Protein AF-A0A7S3YGI3-F1 (afdb_monomer_lite)

Secondary structure (DSSP, 8-state):
------S-EEEEEEEEEEPPHHHHHHHHHHHS-TTSPPPTT---EEEEEEEEEPPPSS-TTSHHHHHHHHHHHHHHHHHHHHHHHHHHHHSPBPSSP-EEETTTS--TT----EEE-B---PPPP----

Sequence (129 aa):
EAAAAGGRAANIRVDVVQHTPYELWKRHRRTEGQDKPLPESIDPNYLRILFKAKPPPGPPGGPAAAAAAAEHGEADKEACYCLLEAVHTLLEPTDPPQVKDYVAFPKANGYRALHTAVRLPLPPPAAAA

Organism: Heterosigma akashiwo (NCBI:txid2829)

Foldseek 3Di:
DDDDDPDWQPDKDKDKDFADPVVQQVVCCVPPNDPDDRPPPPDRIDIDIDTDTDQDPDDPDDPVNVVSVVVVLVVVVVVQVVVVVVCCVVFPFDVVWDWDACQVPPDPVRDGHIDTHTDDPDDDPPPPD

pLDDT: mean 74.05, std 15.46, range [27.67, 92.25]

Radius of gyration: 19.24 Å; chains: 1; bounding box: 46×34×51 Å

InterPro domains:
  IPR007685 RelA/SpoT [PF04607] (76-118)
  IPR043519 Nucleotidyltransferase superfamily [G3DSA:3.30.460.10] (3-126)
  IPR043519 Nucleotidyltransferase superfamily [SSF81301] (77-121)

Structure (mmCIF, N/CA/C/O backbone):
data_AF-A0A7S3YGI3-F1
#
_entry.id   AF-A0A7S3YGI3-F1
#
loop_
_atom_site.group_PDB
_atom_site.id
_atom_site.type_symbol
_atom_site.label_atom_id
_atom_site.label_alt_id
_atom_site.label_comp_id
_atom_site.label_asym_id
_atom_site.label_entity_id
_atom_site.label_seq_id
_atom_site.pdbx_PDB_ins_code
_atom_site.Cartn_x
_atom_site.Cartn_y
_atom_site.Cartn_z
_atom_site.occupancy
_atom_site.B_iso_or_equiv
_atom_site.auth_seq_id
_atom_site.auth_comp_id
_atom_site.auth_asym_id
_atom_site.auth_atom_id
_atom_site.pdbx_PDB_model_num
ATOM 1 N N . GLU A 1 1 ? -12.070 -19.102 -11.875 1.00 27.67 1 GLU A N 1
ATOM 2 C CA . GLU A 1 1 ? -11.673 -18.843 -13.271 1.00 27.67 1 GLU A CA 1
ATOM 3 C C . GLU A 1 1 ? -10.844 -17.563 -13.276 1.00 27.67 1 GLU A C 1
ATOM 5 O O . GLU A 1 1 ? -11.386 -16.489 -13.073 1.00 27.67 1 GLU A O 1
ATOM 10 N N . ALA A 1 2 ? -9.515 -17.697 -13.279 1.00 32.47 2 ALA A N 1
ATOM 11 C CA . ALA A 1 2 ? -8.574 -16.589 -13.118 1.00 32.47 2 ALA A CA 1
ATOM 12 C C . ALA A 1 2 ? -7.986 -16.247 -14.488 1.00 32.47 2 ALA A C 1
ATOM 14 O O . ALA A 1 2 ? -6.994 -16.837 -14.911 1.00 32.47 2 ALA A O 1
ATOM 15 N N . ALA A 1 3 ? -8.637 -15.336 -15.201 1.00 32.84 3 ALA A N 1
ATOM 16 C CA . ALA A 1 3 ? -8.171 -14.849 -16.489 1.00 32.84 3 ALA A CA 1
ATOM 17 C C . ALA A 1 3 ? -8.421 -13.342 -16.573 1.00 32.84 3 ALA A C 1
ATOM 19 O O . ALA A 1 3 ? -9.557 -12.934 -16.774 1.00 32.84 3 ALA A O 1
ATOM 20 N N . ALA A 1 4 ? -7.357 -12.552 -16.372 1.00 34.91 4 ALA A N 1
ATOM 21 C CA . ALA A 1 4 ? -7.073 -11.267 -17.035 1.00 34.91 4 ALA A CA 1
ATOM 22 C C . ALA A 1 4 ? -6.070 -10.430 -16.216 1.00 34.91 4 ALA A C 1
ATOM 24 O O . ALA A 1 4 ? -6.409 -9.420 -15.616 1.00 34.91 4 ALA A O 1
ATOM 25 N N . ALA A 1 5 ? -4.803 -10.841 -16.217 1.00 38.44 5 ALA A N 1
ATOM 26 C CA . ALA A 1 5 ? -3.682 -9.918 -16.056 1.00 38.44 5 ALA A CA 1
ATOM 27 C C . ALA A 1 5 ? -2.544 -10.477 -16.910 1.00 38.44 5 ALA A C 1
ATOM 29 O O . ALA A 1 5 ? -1.803 -11.372 -16.499 1.00 38.44 5 ALA A O 1
ATOM 30 N N . GLY A 1 6 ? -2.499 -10.038 -18.166 1.00 36.47 6 GLY A N 1
ATOM 31 C CA . GLY A 1 6 ? -1.474 -10.430 -19.119 1.00 36.47 6 GLY A CA 1
ATOM 32 C C . GLY A 1 6 ? -0.090 -10.018 -18.625 1.00 36.47 6 GLY A C 1
ATOM 33 O O . GLY A 1 6 ? 0.314 -8.887 -18.820 1.00 36.47 6 GLY A O 1
ATOM 34 N N . GLY A 1 7 ? 0.615 -10.967 -18.006 1.00 49.62 7 GLY A N 1
ATOM 35 C CA . GLY A 1 7 ? 2.072 -11.084 -17.943 1.00 49.62 7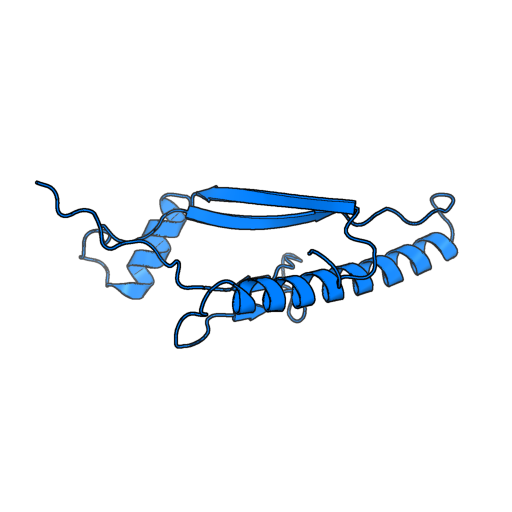 GLY A CA 1
ATOM 36 C C . GLY A 1 7 ? 2.873 -9.968 -17.257 1.00 49.62 7 GLY A C 1
ATOM 37 O O . GLY A 1 7 ? 3.052 -8.907 -17.835 1.00 49.62 7 GLY A O 1
ATOM 38 N N . ARG A 1 8 ? 3.532 -10.318 -16.131 1.00 51.38 8 ARG A N 1
ATOM 39 C CA . ARG A 1 8 ? 4.982 -10.100 -15.821 1.00 51.38 8 ARG A CA 1
ATOM 40 C C . ARG A 1 8 ? 5.342 -9.852 -14.342 1.00 51.38 8 ARG A C 1
ATOM 42 O O . ARG A 1 8 ? 6.525 -9.686 -14.048 1.00 51.38 8 ARG A O 1
ATOM 49 N N . ALA A 1 9 ? 4.422 -9.945 -13.381 1.00 50.47 9 ALA A N 1
ATOM 50 C CA . ALA A 1 9 ? 4.813 -10.012 -11.965 1.00 50.47 9 ALA A CA 1
ATOM 51 C C . ALA A 1 9 ? 5.297 -11.434 -11.619 1.00 50.47 9 ALA A C 1
ATOM 53 O O . ALA A 1 9 ? 4.499 -12.323 -11.338 1.00 50.47 9 ALA A O 1
ATOM 54 N N . ALA A 1 10 ? 6.609 -11.675 -11.687 1.00 56.00 10 ALA A N 1
ATOM 55 C CA . ALA A 1 10 ? 7.171 -13.015 -11.511 1.00 56.00 10 ALA A CA 1
ATOM 56 C C . ALA A 1 10 ? 7.049 -13.549 -10.075 1.00 56.00 10 ALA A C 1
ATOM 58 O O . ALA A 1 10 ? 7.115 -14.757 -9.898 1.00 56.00 10 ALA A O 1
ATOM 59 N N . ASN A 1 11 ? 6.862 -12.684 -9.068 1.00 71.31 11 ASN A N 1
ATOM 60 C CA . ASN A 1 11 ? 6.547 -13.068 -7.690 1.00 71.31 11 ASN A CA 1
ATOM 61 C C . ASN A 1 11 ? 5.836 -11.915 -6.960 1.00 71.31 11 ASN A C 1
ATOM 63 O O . ASN A 1 11 ? 6.400 -10.822 -6.856 1.00 71.31 11 ASN A O 1
ATOM 67 N N . ILE A 1 12 ? 4.643 -12.177 -6.419 1.00 79.81 12 ILE A N 1
ATOM 68 C CA . ILE A 1 12 ? 3.929 -11.283 -5.493 1.00 79.81 12 ILE A CA 1
ATOM 69 C C . ILE A 1 12 ? 4.134 -11.827 -4.078 1.00 79.81 12 ILE A C 1
ATOM 71 O O . ILE A 1 12 ? 3.895 -13.009 -3.832 1.00 79.81 12 ILE A O 1
ATOM 75 N N . ARG A 1 13 ? 4.581 -10.985 -3.146 1.00 85.56 13 ARG A N 1
ATOM 76 C CA . ARG A 1 13 ? 4.619 -11.315 -1.713 1.00 85.56 13 ARG A CA 1
ATOM 77 C C . ARG A 1 13 ? 3.702 -10.384 -0.948 1.00 85.56 13 ARG A C 1
ATOM 79 O O . ARG A 1 13 ? 3.740 -9.179 -1.174 1.00 85.56 13 ARG A O 1
ATOM 86 N N . VAL A 1 14 ? 2.916 -10.950 -0.042 1.00 88.00 14 VAL A N 1
ATOM 87 C CA . VAL A 1 14 ? 2.035 -10.206 0.857 1.00 88.00 14 VAL A CA 1
ATOM 88 C C . VAL A 1 14 ? 2.515 -10.468 2.277 1.00 88.00 14 VAL A C 1
ATOM 90 O O . VAL A 1 14 ? 2.420 -11.593 2.759 1.00 88.00 14 VAL A O 1
ATOM 93 N N . ASP A 1 15 ? 3.050 -9.436 2.922 1.00 88.88 15 ASP A N 1
ATOM 94 C CA . ASP A 1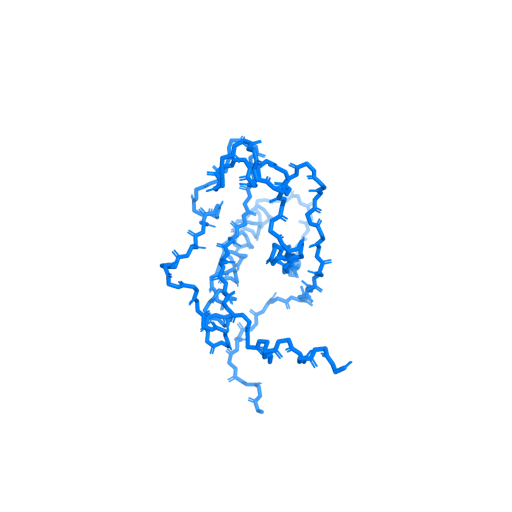 15 ? 3.484 -9.486 4.316 1.00 88.88 15 ASP A CA 1
ATOM 95 C C . ASP A 1 15 ? 2.467 -8.754 5.196 1.00 88.88 15 ASP A C 1
ATOM 97 O O . ASP A 1 15 ? 2.011 -7.661 4.851 1.00 88.88 15 ASP A O 1
ATOM 101 N N . VAL A 1 16 ? 2.173 -9.304 6.373 1.00 89.06 16 VAL A N 1
ATOM 102 C CA . VAL A 1 16 ? 1.553 -8.541 7.462 1.00 89.06 16 VAL A CA 1
ATOM 103 C C . VAL A 1 16 ? 2.680 -7.897 8.258 1.00 89.06 16 VAL A C 1
ATOM 105 O O . VAL A 1 16 ? 3.570 -8.590 8.753 1.00 89.06 16 VAL A O 1
ATOM 108 N N . VAL A 1 17 ? 2.666 -6.574 8.369 1.00 90.00 17 VAL A N 1
ATOM 109 C CA . VAL A 1 17 ? 3.691 -5.812 9.081 1.00 90.00 17 VAL A CA 1
ATOM 110 C C . VAL A 1 17 ? 3.046 -5.057 10.228 1.00 90.00 17 VAL A C 1
ATOM 112 O O . VAL A 1 17 ? 1.983 -4.465 10.075 1.00 90.00 17 VAL A O 1
ATOM 115 N N . GLN A 1 18 ? 3.704 -5.064 11.381 1.00 87.44 18 GLN A N 1
ATOM 116 C CA . GLN A 1 18 ? 3.247 -4.319 12.544 1.00 87.44 18 GLN A CA 1
ATOM 117 C C . GLN A 1 18 ? 3.897 -2.938 12.561 1.00 87.44 18 GLN A C 1
ATOM 119 O O . GLN A 1 18 ? 5.103 -2.795 12.339 1.00 87.44 18 GLN A O 1
ATOM 124 N N . HIS A 1 19 ? 3.101 -1.918 12.843 1.00 84.88 19 HIS A N 1
ATOM 125 C CA . HIS A 1 19 ? 3.606 -0.606 13.195 1.00 84.88 19 HIS A CA 1
ATOM 126 C C . HIS A 1 19 ? 4.422 -0.680 14.477 1.00 84.88 19 HIS A C 1
ATOM 128 O O . HIS A 1 19 ? 4.105 -1.410 15.418 1.00 84.88 19 HIS A O 1
ATOM 134 N N . THR A 1 20 ? 5.471 0.131 14.532 1.00 88.12 20 THR A N 1
ATOM 135 C CA . THR A 1 20 ? 6.240 0.262 15.769 1.00 88.12 20 THR A CA 1
ATOM 136 C C . THR A 1 20 ? 5.427 1.028 16.822 1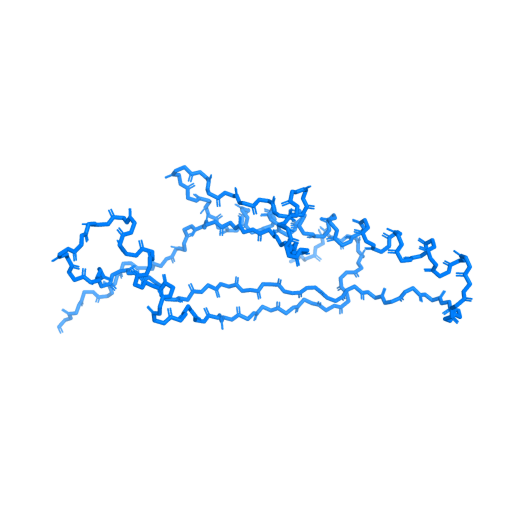.00 88.12 20 THR A C 1
ATOM 138 O O . THR A 1 20 ? 4.629 1.902 16.461 1.00 88.12 20 THR A O 1
ATOM 141 N N . PRO A 1 21 ? 5.662 0.797 18.129 1.00 85.75 21 PRO A N 1
ATOM 142 C CA . PRO A 1 21 ? 4.970 1.530 19.193 1.00 85.75 21 PRO A CA 1
ATOM 143 C C . PRO A 1 21 ? 5.068 3.056 19.047 1.00 85.75 21 PRO A C 1
ATOM 145 O O . PRO A 1 21 ? 4.112 3.778 19.324 1.00 85.75 21 PRO A O 1
ATOM 148 N N . TYR A 1 22 ? 6.203 3.558 18.547 1.00 85.56 22 TYR A N 1
ATOM 149 C CA . TYR A 1 22 ? 6.405 4.984 18.292 1.00 85.56 22 TYR A CA 1
ATOM 150 C C . TYR A 1 22 ? 5.511 5.526 17.167 1.00 85.56 22 TYR A C 1
ATOM 152 O O . TYR A 1 22 ? 4.972 6.627 17.288 1.00 85.56 22 TYR A O 1
ATOM 160 N N . GLU A 1 23 ? 5.334 4.780 16.074 1.00 84.94 23 GLU A N 1
ATOM 161 C CA . GLU A 1 23 ? 4.440 5.185 14.983 1.00 84.94 23 GLU A CA 1
ATOM 162 C C . GLU A 1 23 ? 2.984 5.243 15.441 1.00 84.94 23 GLU A C 1
ATOM 164 O O . GLU A 1 23 ? 2.288 6.213 15.128 1.00 84.94 23 GLU A O 1
ATOM 169 N N . LEU A 1 24 ? 2.557 4.251 16.229 1.00 83.69 24 LEU A N 1
ATOM 170 C CA . LEU A 1 24 ? 1.223 4.206 16.827 1.00 83.69 24 LEU A CA 1
ATOM 171 C C . LEU A 1 24 ? 0.999 5.396 17.762 1.00 83.69 24 LEU A C 1
ATOM 173 O O . LEU A 1 24 ? 0.052 6.159 17.575 1.00 83.69 24 LEU A O 1
ATOM 177 N N . TRP A 1 25 ? 1.925 5.634 18.693 1.00 83.31 25 TRP A N 1
ATOM 178 C CA . TRP A 1 25 ? 1.890 6.791 19.590 1.00 83.31 25 TRP A CA 1
ATOM 179 C C . TRP A 1 25 ? 1.863 8.126 18.830 1.00 83.31 25 TRP A C 1
ATOM 181 O O . TRP A 1 25 ? 1.081 9.025 19.143 1.00 83.31 25 TRP A O 1
ATOM 191 N N . LYS A 1 26 ? 2.688 8.268 17.787 1.00 83.88 26 LYS A N 1
ATOM 192 C CA . LYS A 1 26 ? 2.750 9.485 16.969 1.00 83.88 26 LYS A CA 1
ATOM 193 C C . LYS A 1 26 ? 1.452 9.720 16.199 1.00 83.88 26 LYS A C 1
ATOM 195 O O . LYS A 1 26 ? 1.048 10.874 16.052 1.00 83.88 26 LYS A O 1
ATOM 200 N N . ARG A 1 27 ? 0.821 8.660 15.684 1.00 78.19 27 ARG A N 1
ATOM 201 C CA . ARG A 1 27 ? -0.484 8.725 15.011 1.00 78.19 27 ARG A CA 1
ATOM 202 C C . ARG A 1 27 ? -1.571 9.137 15.999 1.00 78.19 27 ARG A C 1
ATOM 204 O O . ARG A 1 27 ? -2.282 10.095 15.726 1.00 78.19 27 ARG A O 1
ATOM 211 N N . HIS A 1 28 ? -1.619 8.490 17.159 1.00 74.69 28 HIS A N 1
ATOM 212 C CA . HIS A 1 28 ? -2.559 8.795 18.237 1.00 74.69 28 HIS A CA 1
ATOM 213 C C . HIS A 1 28 ? -2.536 10.266 18.648 1.00 74.69 28 HIS A C 1
ATOM 215 O O . HIS A 1 28 ? -3.562 10.945 18.625 1.00 74.69 28 HIS A O 1
ATOM 221 N N . ARG A 1 29 ? -1.336 10.814 18.879 1.00 78.25 29 ARG A N 1
ATOM 222 C CA . ARG A 1 29 ? -1.161 12.233 19.223 1.00 78.25 29 ARG A CA 1
ATOM 223 C C . ARG A 1 29 ? -1.683 13.206 18.165 1.00 78.25 29 ARG A C 1
ATOM 225 O O . ARG A 1 29 ? -1.957 14.351 18.508 1.00 78.25 29 ARG A O 1
ATOM 232 N N . ARG A 1 30 ? -1.790 12.793 16.896 1.00 74.44 30 ARG A N 1
ATOM 233 C CA . ARG A 1 30 ? -2.360 13.624 15.821 1.00 74.44 30 ARG A CA 1
ATOM 234 C C . ARG A 1 30 ? -3.883 13.570 15.771 1.00 74.44 30 ARG A C 1
ATOM 236 O O . ARG A 1 30 ? -4.475 14.510 15.257 1.00 74.44 30 ARG A O 1
ATOM 243 N N . THR A 1 31 ? -4.489 12.483 16.241 1.00 67.94 31 THR A N 1
ATOM 244 C CA . THR A 1 31 ? -5.924 12.222 16.075 1.00 67.94 31 THR A CA 1
ATOM 245 C C . THR A 1 31 ? -6.731 12.572 17.323 1.00 67.94 31 THR A C 1
ATOM 247 O O . THR A 1 31 ? -7.799 13.157 17.187 1.00 67.94 31 THR A O 1
ATOM 250 N N . GLU A 1 32 ? -6.236 12.268 18.528 1.00 63.16 32 GLU A N 1
ATOM 251 C CA . GLU A 1 32 ? -7.079 12.285 19.739 1.00 63.16 32 GLU A CA 1
ATOM 252 C C . GLU A 1 32 ? -6.682 13.303 20.819 1.00 63.16 32 GLU A C 1
ATOM 254 O O . GLU A 1 32 ? -7.384 13.449 21.822 1.00 63.16 32 GLU A O 1
ATOM 259 N N . GLY A 1 33 ? -5.609 14.067 20.602 1.00 61.25 33 GLY A N 1
ATOM 260 C CA . GLY A 1 33 ? -5.077 14.977 21.616 1.00 61.25 33 GLY A CA 1
ATOM 261 C C . GLY A 1 33 ? -4.260 14.248 22.690 1.00 61.25 33 GLY A C 1
ATOM 262 O O . GLY A 1 33 ? -4.228 13.026 22.771 1.00 61.25 33 GLY A O 1
ATOM 263 N N . GLN A 1 34 ? -3.511 15.017 23.475 1.00 59.28 34 GLN A N 1
ATOM 264 C CA . GLN A 1 34 ? -2.345 14.558 24.241 1.00 59.28 34 GLN A CA 1
ATOM 265 C C . GLN A 1 34 ? -2.656 13.644 25.448 1.00 59.28 34 GLN A C 1
ATOM 267 O O . GLN A 1 34 ? -1.734 13.001 25.942 1.00 59.28 34 GLN A O 1
ATOM 272 N N . ASP A 1 35 ? -3.923 13.553 25.870 1.00 58.78 35 ASP A N 1
ATOM 273 C CA . ASP A 1 35 ? -4.338 12.995 27.172 1.00 58.78 35 ASP A CA 1
ATOM 274 C C . ASP A 1 35 ? -5.270 11.774 27.108 1.00 58.78 35 ASP A C 1
ATOM 276 O O . ASP A 1 35 ? -5.693 11.259 28.142 1.00 58.78 35 ASP A O 1
ATOM 280 N N . LYS A 1 36 ? -5.609 11.274 25.915 1.00 60.47 36 LYS A N 1
ATOM 281 C CA . LYS A 1 36 ? -6.423 10.053 25.798 1.00 60.47 36 LYS A CA 1
ATOM 282 C C . LYS A 1 36 ? -5.524 8.814 25.734 1.00 60.47 36 LYS A C 1
ATOM 284 O O . LYS A 1 36 ? -4.461 8.888 25.115 1.00 60.47 36 LYS A O 1
ATOM 289 N N . PRO A 1 37 ? -5.897 7.680 26.352 1.00 63.28 37 PRO A N 1
ATOM 290 C CA . PRO A 1 37 ? -5.223 6.408 26.093 1.00 63.28 37 PRO A CA 1
ATOM 291 C C . PRO A 1 37 ? -5.377 6.022 24.613 1.00 63.28 37 PRO A C 1
ATOM 293 O O . PRO A 1 37 ? -6.307 6.480 23.954 1.00 63.28 37 PRO A O 1
ATOM 296 N N . LEU A 1 38 ? -4.458 5.204 24.084 1.00 62.03 38 LEU A N 1
ATOM 297 C CA . LEU A 1 38 ? -4.586 4.655 22.728 1.00 62.03 38 LEU A CA 1
ATOM 298 C C . LEU A 1 38 ? -5.949 3.953 22.595 1.00 62.03 38 LEU A C 1
ATOM 300 O O . LEU A 1 38 ? -6.259 3.130 23.461 1.00 62.03 38 LEU A O 1
ATOM 304 N N . PRO A 1 39 ? -6.749 4.238 21.551 1.00 63.53 39 PRO A N 1
ATOM 305 C CA . PRO A 1 39 ? -7.972 3.499 21.320 1.00 63.53 39 PRO A CA 1
ATOM 306 C C . PRO A 1 39 ? -7.648 2.018 21.168 1.00 63.53 39 PRO A C 1
ATOM 308 O O . PRO A 1 39 ? -6.719 1.643 20.451 1.00 63.53 39 PRO A O 1
ATOM 311 N N . GLU A 1 40 ? -8.461 1.183 21.806 1.00 61.41 40 GLU A N 1
ATOM 312 C CA . GLU A 1 40 ? -8.386 -0.277 21.705 1.00 61.41 40 GLU A CA 1
ATOM 313 C C . GLU A 1 40 ? -8.516 -0.764 20.246 1.00 61.41 40 GLU A C 1
ATOM 315 O O . GLU A 1 40 ? -8.020 -1.826 19.891 1.00 61.41 40 GLU A O 1
ATOM 320 N N . SER A 1 41 ? -9.116 0.055 19.375 1.00 62.09 41 SER A N 1
ATOM 321 C CA . SER A 1 41 ? -9.389 -0.229 17.964 1.00 62.09 41 SER A CA 1
ATOM 322 C C . SER A 1 41 ? -8.317 0.238 16.971 1.00 62.09 41 SER A C 1
ATOM 324 O O . SER A 1 41 ? -8.549 0.166 15.761 1.00 62.09 41 SER A O 1
ATOM 326 N N . ILE A 1 42 ? -7.151 0.737 17.412 1.00 66.62 42 ILE A N 1
ATOM 327 C CA . ILE A 1 42 ? -6.067 1.012 16.455 1.00 66.62 42 ILE A CA 1
ATOM 328 C C . ILE A 1 42 ? -5.448 -0.315 16.031 1.00 66.62 42 ILE A C 1
ATOM 330 O O . ILE A 1 42 ? -4.584 -0.846 16.725 1.00 66.62 42 ILE A O 1
ATOM 334 N N . ASP A 1 43 ? -5.832 -0.795 14.848 1.00 70.06 43 ASP A N 1
ATOM 335 C CA . ASP A 1 43 ? -5.155 -1.914 14.202 1.00 70.06 43 ASP A CA 1
ATOM 336 C C . ASP A 1 43 ? -3.658 -1.596 14.039 1.00 70.06 43 ASP A C 1
ATOM 338 O O . ASP A 1 43 ? -3.288 -0.669 13.303 1.00 70.06 43 ASP A O 1
ATOM 342 N N . PRO A 1 44 ? -2.762 -2.348 14.708 1.00 78.81 44 PRO A N 1
ATOM 343 C CA . PRO A 1 44 ? -1.329 -2.118 14.596 1.00 78.81 44 PRO A CA 1
ATOM 344 C C . PRO A 1 44 ? -0.770 -2.668 13.284 1.00 78.81 44 PRO A C 1
ATOM 346 O O . PRO A 1 44 ? 0.381 -2.403 12.951 1.00 78.81 44 PRO A O 1
ATOM 349 N N . ASN A 1 45 ? -1.558 -3.447 12.547 1.00 83.88 45 ASN A N 1
ATOM 350 C CA . ASN A 1 45 ? -1.102 -4.197 11.392 1.00 83.88 45 ASN A CA 1
ATOM 351 C C . ASN A 1 45 ? -1.428 -3.455 10.093 1.00 83.88 45 ASN A C 1
ATOM 353 O O . ASN A 1 45 ? -2.513 -2.903 9.927 1.00 83.88 45 ASN A O 1
ATOM 357 N N . TYR A 1 46 ? -0.507 -3.508 9.137 1.00 86.62 46 TYR A N 1
ATOM 358 C CA . 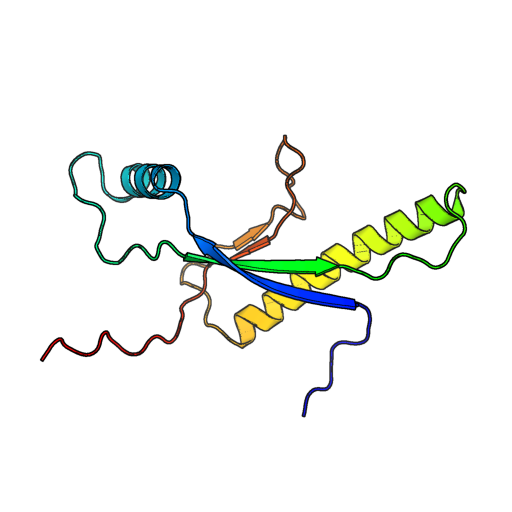TYR A 1 46 ? -0.745 -3.123 7.753 1.00 86.62 46 TYR A CA 1
ATOM 359 C C . TYR A 1 46 ? -0.237 -4.211 6.811 1.00 86.62 46 TYR A C 1
ATOM 361 O O . TYR A 1 46 ? 0.723 -4.925 7.104 1.00 86.62 46 TYR A O 1
ATOM 369 N N . LEU A 1 47 ? -0.889 -4.337 5.658 1.00 88.25 47 LEU A N 1
ATOM 370 C CA . LEU A 1 47 ? -0.450 -5.242 4.606 1.00 88.25 47 LEU A CA 1
ATOM 371 C C . LEU A 1 47 ? 0.593 -4.547 3.736 1.00 88.25 47 LEU A C 1
ATOM 373 O O . LEU A 1 47 ? 0.403 -3.412 3.293 1.00 88.25 47 LEU A O 1
ATOM 377 N N . ARG A 1 48 ? 1.694 -5.242 3.467 1.00 90.00 48 ARG A N 1
ATOM 378 C CA . ARG A 1 48 ? 2.733 -4.802 2.543 1.00 90.00 48 ARG A CA 1
ATOM 379 C C . ARG A 1 48 ? 2.810 -5.776 1.383 1.00 90.00 48 ARG A C 1
ATOM 381 O O . ARG A 1 48 ? 3.217 -6.921 1.557 1.00 90.00 48 ARG A O 1
ATOM 388 N N . ILE A 1 49 ? 2.456 -5.294 0.198 1.00 87.94 49 ILE A N 1
ATOM 389 C CA . ILE A 1 49 ? 2.534 -6.076 -1.032 1.00 87.94 49 ILE A CA 1
ATOM 390 C C . ILE A 1 49 ? 3.803 -5.673 -1.782 1.00 87.94 49 ILE A C 1
ATOM 392 O O . ILE A 1 49 ? 4.037 -4.491 -2.031 1.00 87.94 49 ILE A O 1
ATOM 396 N N . LEU A 1 50 ? 4.650 -6.653 -2.092 1.00 86.19 50 LEU A N 1
ATOM 397 C CA . LEU A 1 50 ? 5.921 -6.467 -2.783 1.00 86.19 50 LEU A CA 1
ATOM 398 C C . LEU A 1 50 ? 5.922 -7.241 -4.098 1.00 86.19 50 LEU A C 1
ATOM 400 O O . LEU A 1 50 ? 5.635 -8.441 -4.126 1.00 86.19 50 LEU A O 1
ATOM 404 N N . PHE A 1 51 ? 6.336 -6.562 -5.165 1.00 79.31 51 PHE A N 1
ATOM 405 C CA . PHE A 1 51 ? 6.545 -7.156 -6.478 1.00 79.31 51 PHE A CA 1
ATOM 406 C C . PHE A 1 51 ? 8.030 -7.347 -6.739 1.00 79.31 51 PHE A C 1
ATOM 408 O O . PHE A 1 51 ? 8.846 -6.465 -6.466 1.00 79.31 51 PHE A O 1
ATOM 415 N N . LYS A 1 52 ? 8.385 -8.502 -7.299 1.00 69.38 52 LYS A N 1
ATOM 416 C CA . LYS A 1 52 ? 9.658 -8.663 -7.999 1.00 69.38 52 LYS A CA 1
ATOM 417 C C . LYS A 1 52 ? 9.365 -8.919 -9.465 1.00 69.38 52 LYS A C 1
ATOM 419 O O . LYS A 1 52 ? 8.979 -10.031 -9.834 1.00 69.38 52 LYS A O 1
ATOM 424 N N . ALA A 1 53 ? 9.514 -7.886 -10.284 1.00 63.12 53 ALA A N 1
ATOM 425 C CA . ALA A 1 53 ? 9.460 -8.054 -11.723 1.00 63.12 53 ALA A CA 1
ATOM 426 C C . ALA A 1 53 ? 10.688 -8.835 -12.219 1.00 63.12 53 ALA A C 1
ATOM 428 O O . ALA A 1 53 ? 11.734 -8.925 -11.563 1.00 63.12 53 ALA A O 1
ATOM 429 N N . LYS A 1 54 ? 10.485 -9.540 -13.334 1.00 64.62 54 LYS A N 1
ATOM 430 C CA . LYS A 1 54 ? 11.493 -10.414 -13.934 1.00 64.62 54 LYS A CA 1
ATOM 431 C C . LYS A 1 54 ? 12.607 -9.535 -14.515 1.00 64.62 54 LYS A C 1
ATOM 433 O O . LYS A 1 54 ? 12.290 -8.675 -15.335 1.00 64.62 54 LYS A O 1
ATOM 438 N N . PRO A 1 55 ? 13.887 -9.771 -14.171 1.00 60.66 55 PRO A N 1
ATOM 439 C CA . PRO A 1 55 ? 14.969 -8.991 -14.748 1.00 60.66 55 PRO A CA 1
ATOM 440 C C . PRO A 1 55 ? 14.991 -9.166 -16.275 1.00 60.66 55 PRO A C 1
ATOM 442 O O . PRO A 1 55 ? 14.691 -10.263 -16.771 1.00 60.66 55 PRO A O 1
ATOM 445 N N . PRO A 1 56 ? 15.329 -8.108 -17.029 1.00 62.28 56 PRO A N 1
ATOM 446 C CA . PRO A 1 56 ? 15.355 -8.181 -18.477 1.00 62.28 56 PRO A CA 1
ATOM 447 C C . PRO A 1 56 ? 16.420 -9.180 -18.955 1.00 62.28 56 PRO A C 1
ATOM 449 O O . PRO A 1 56 ? 17.507 -9.250 -18.375 1.00 62.28 56 PRO A O 1
ATOM 452 N N . PRO A 1 57 ? 16.138 -9.962 -20.010 1.00 61.44 57 PRO A N 1
ATOM 453 C CA . PRO A 1 57 ? 17.136 -10.835 -20.606 1.00 61.44 57 PRO A CA 1
ATOM 454 C C . PRO A 1 57 ? 18.166 -9.981 -21.359 1.00 61.44 57 PRO A C 1
ATOM 456 O O . PRO A 1 57 ? 17.882 -9.463 -22.435 1.00 61.44 57 PRO A O 1
ATOM 459 N N . GLY A 1 58 ? 19.364 -9.813 -20.801 1.00 65.00 58 GLY A N 1
ATOM 460 C CA . GLY A 1 58 ? 20.446 -9.096 -21.475 1.00 65.00 58 GLY A CA 1
ATOM 461 C C . GLY A 1 58 ? 21.755 -9.086 -20.680 1.00 65.00 58 GLY A C 1
ATOM 462 O O . GLY A 1 58 ? 21.732 -9.276 -19.462 1.00 65.00 58 GLY A O 1
ATOM 463 N N . PRO A 1 59 ? 22.908 -8.892 -21.349 1.00 63.50 59 PRO A N 1
ATOM 464 C CA . PRO A 1 59 ? 24.194 -8.791 -20.673 1.00 63.50 59 PRO A CA 1
ATOM 465 C C . PRO A 1 59 ? 24.220 -7.560 -19.747 1.00 63.50 59 PRO A C 1
ATOM 467 O O . PRO A 1 59 ? 23.780 -6.477 -20.147 1.00 63.50 59 PRO A O 1
ATOM 470 N N . PRO A 1 60 ? 24.734 -7.696 -18.512 1.00 61.69 60 PRO A N 1
ATOM 471 C CA . PRO A 1 60 ? 24.854 -6.574 -17.593 1.00 61.69 60 PRO A CA 1
ATOM 472 C C . PRO A 1 60 ? 25.898 -5.585 -18.130 1.00 61.69 60 PRO A C 1
ATOM 474 O O . PRO A 1 60 ? 27.070 -5.928 -18.246 1.00 61.69 60 PRO A O 1
ATOM 477 N N . GLY A 1 61 ? 25.482 -4.356 -18.452 1.00 61.94 61 GLY A N 1
ATOM 478 C CA . GLY A 1 61 ? 26.418 -3.247 -18.702 1.00 61.94 61 GLY A CA 1
ATOM 479 C C . GLY A 1 61 ? 26.495 -2.695 -20.129 1.00 61.94 61 GLY A C 1
ATOM 480 O O . GLY A 1 61 ? 27.575 -2.323 -20.572 1.00 61.94 61 GLY A O 1
ATOM 481 N N . GLY A 1 62 ? 25.368 -2.587 -20.840 1.00 69.50 62 GLY A N 1
ATOM 482 C CA . GLY A 1 62 ? 25.283 -1.846 -22.108 1.00 69.50 62 GLY A CA 1
ATOM 483 C C . GLY A 1 62 ? 24.103 -0.862 -22.150 1.00 69.50 62 GLY A C 1
ATOM 484 O O . GLY A 1 62 ? 23.219 -0.941 -21.296 1.00 69.50 62 GLY A O 1
ATOM 485 N N . PRO A 1 63 ? 24.022 0.031 -23.155 1.00 66.31 63 PRO A N 1
ATOM 486 C CA . PRO A 1 63 ? 22.885 0.947 -23.333 1.00 66.31 63 PRO A CA 1
ATOM 487 C C . PRO A 1 63 ? 21.537 0.209 -23.453 1.00 66.31 63 PRO A C 1
ATOM 489 O O . PRO A 1 63 ? 20.511 0.720 -23.013 1.00 66.31 63 PRO A O 1
ATOM 492 N N . ALA A 1 64 ? 21.549 -1.037 -23.942 1.00 63.88 64 ALA A N 1
ATOM 493 C CA . ALA A 1 64 ? 20.386 -1.925 -23.951 1.00 63.88 64 ALA A CA 1
ATOM 494 C C . ALA A 1 64 ? 19.908 -2.328 -22.540 1.00 63.88 64 ALA A C 1
ATOM 496 O O . ALA A 1 64 ? 18.710 -2.466 -22.318 1.00 63.88 64 ALA A O 1
ATOM 497 N N . ALA A 1 65 ? 20.814 -2.468 -21.564 1.00 65.69 65 ALA A N 1
ATOM 498 C CA . ALA A 1 65 ? 20.450 -2.757 -20.175 1.00 65.69 65 ALA A CA 1
ATOM 499 C C . ALA A 1 65 ? 19.820 -1.535 -19.485 1.00 65.69 65 ALA A C 1
ATOM 501 O O . ALA A 1 65 ? 18.902 -1.691 -18.686 1.00 65.69 65 ALA A O 1
ATOM 502 N N . ALA A 1 66 ? 20.271 -0.320 -19.823 1.00 63.00 66 ALA A N 1
ATOM 503 C CA . ALA A 1 66 ? 19.668 0.919 -19.332 1.00 63.00 66 ALA A CA 1
ATOM 504 C C . ALA A 1 66 ? 18.260 1.140 -19.912 1.00 63.00 66 ALA A C 1
ATOM 506 O O . ALA A 1 66 ? 17.344 1.479 -19.165 1.00 63.00 66 ALA A O 1
ATOM 507 N N . ALA A 1 67 ? 18.068 0.875 -21.210 1.00 64.62 67 ALA A N 1
ATOM 508 C CA . ALA A 1 67 ? 16.747 0.893 -21.840 1.00 64.62 67 ALA A CA 1
ATOM 509 C C . ALA A 1 67 ? 15.807 -0.145 -21.203 1.00 64.62 67 ALA A C 1
ATOM 511 O O . ALA A 1 67 ? 14.693 0.187 -20.811 1.00 64.62 67 ALA A O 1
ATOM 512 N N . ALA A 1 68 ? 16.293 -1.368 -20.982 1.00 64.75 68 ALA A N 1
ATOM 513 C CA . ALA A 1 68 ? 15.506 -2.415 -20.347 1.00 64.75 68 ALA A CA 1
ATOM 514 C C . ALA A 1 68 ? 15.183 -2.126 -18.865 1.00 64.75 68 ALA A C 1
ATOM 516 O O . ALA A 1 68 ? 14.129 -2.528 -18.380 1.00 64.75 68 ALA A O 1
ATOM 517 N N . ALA A 1 69 ? 16.049 -1.406 -18.144 1.00 65.94 69 ALA A N 1
ATOM 518 C CA . ALA A 1 69 ? 15.775 -0.945 -16.781 1.00 65.94 69 ALA A CA 1
ATOM 519 C C . ALA A 1 69 ? 14.743 0.197 -16.741 1.00 65.94 69 ALA A C 1
ATOM 521 O O . ALA A 1 69 ? 13.925 0.245 -15.823 1.00 65.94 69 ALA A O 1
ATOM 522 N N . ALA A 1 70 ? 14.757 1.096 -17.730 1.00 66.50 70 ALA A N 1
ATOM 523 C CA . ALA A 1 70 ? 13.750 2.148 -17.866 1.00 66.50 70 ALA A CA 1
ATOM 524 C C . ALA A 1 70 ? 12.365 1.569 -18.205 1.00 66.50 70 ALA A C 1
ATOM 526 O O . ALA A 1 70 ? 11.386 1.943 -17.564 1.00 66.50 70 ALA A O 1
ATOM 527 N N . GLU A 1 71 ? 12.292 0.606 -19.130 1.00 64.94 71 GLU A N 1
ATOM 528 C CA . GLU A 1 71 ? 11.053 -0.128 -19.430 1.00 64.94 71 GLU A CA 1
ATOM 529 C C . GLU A 1 71 ? 10.540 -0.916 -18.218 1.00 64.94 71 GLU A C 1
ATOM 531 O O . GLU A 1 71 ? 9.347 -0.902 -17.921 1.00 64.94 71 GLU A O 1
ATOM 536 N N . HIS A 1 72 ? 11.439 -1.562 -17.472 1.00 69.31 72 HIS A N 1
ATOM 537 C CA . HIS A 1 72 ? 11.082 -2.268 -16.242 1.00 69.31 72 HIS A CA 1
ATOM 538 C C . HIS A 1 72 ? 10.510 -1.314 -15.187 1.00 69.31 72 HIS A C 1
ATOM 540 O O . HIS A 1 72 ? 9.526 -1.639 -14.529 1.00 69.31 72 HIS A O 1
ATOM 546 N N . GLY A 1 73 ? 11.084 -0.115 -15.062 1.00 73.69 73 GLY A N 1
ATOM 547 C CA . GLY A 1 73 ? 10.590 0.911 -14.152 1.00 73.69 73 GLY A CA 1
ATOM 548 C C . GLY A 1 73 ? 9.197 1.436 -14.505 1.00 73.69 73 GLY A C 1
ATOM 549 O O . GLY A 1 73 ? 8.498 1.879 -13.600 1.00 73.69 73 GLY A O 1
ATOM 550 N N . GLU A 1 74 ? 8.782 1.393 -15.774 1.00 77.81 74 GLU A N 1
ATOM 551 C CA . GLU A 1 74 ? 7.417 1.754 -16.182 1.00 77.81 74 GLU A CA 1
ATOM 552 C C . GLU A 1 74 ? 6.433 0.607 -15.922 1.00 77.81 74 GLU A C 1
ATOM 554 O O . GLU A 1 74 ? 5.403 0.821 -15.283 1.00 77.81 74 GLU A O 1
ATOM 559 N N . ALA A 1 75 ? 6.808 -0.626 -16.274 1.00 77.19 75 ALA A N 1
ATOM 560 C CA . ALA A 1 75 ? 6.013 -1.820 -15.978 1.00 77.19 75 ALA A CA 1
ATOM 561 C C . ALA A 1 75 ? 5.765 -2.009 -14.466 1.00 77.19 75 ALA A C 1
ATOM 563 O O . ALA A 1 75 ? 4.692 -2.451 -14.051 1.00 77.19 75 ALA A O 1
ATOM 564 N N . ASP A 1 76 ? 6.734 -1.639 -13.622 1.00 79.81 76 ASP A N 1
ATOM 565 C CA . ASP A 1 76 ? 6.582 -1.667 -12.165 1.00 79.81 76 ASP A CA 1
ATOM 566 C C . ASP A 1 76 ? 5.509 -0.678 -11.672 1.00 79.81 76 ASP A C 1
ATOM 568 O O . ASP A 1 76 ? 4.781 -0.978 -10.720 1.00 79.81 76 ASP A O 1
ATOM 572 N N . LYS A 1 77 ? 5.380 0.495 -12.311 1.00 84.50 77 LYS A N 1
ATOM 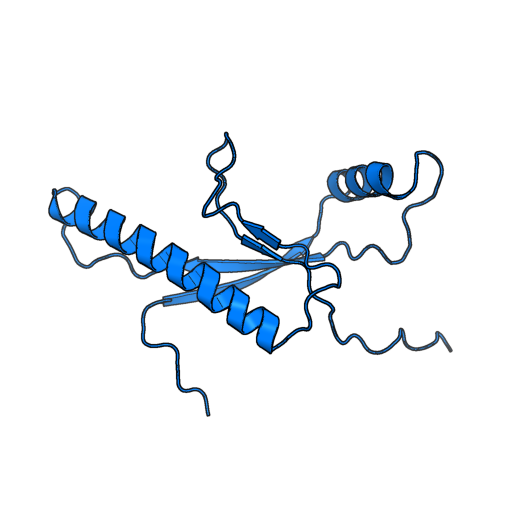573 C CA . LYS A 1 77 ? 4.339 1.480 -11.967 1.00 84.50 77 LYS A CA 1
ATOM 574 C C . LYS A 1 77 ? 2.966 0.984 -12.388 1.00 84.50 77 LYS A C 1
ATOM 576 O O . LYS A 1 77 ? 2.045 1.036 -11.577 1.00 84.50 77 LYS A O 1
ATOM 581 N N . GLU A 1 78 ? 2.847 0.478 -13.614 1.00 85.31 78 GLU A N 1
ATOM 582 C CA . GLU A 1 78 ? 1.607 -0.116 -14.123 1.00 85.31 78 GLU A CA 1
ATOM 583 C C . GLU A 1 78 ? 1.118 -1.223 -13.180 1.00 85.31 78 GLU A C 1
ATOM 585 O O . GLU A 1 78 ? -0.028 -1.199 -12.735 1.00 85.31 78 GLU A O 1
ATOM 590 N N . ALA A 1 79 ? 2.015 -2.118 -12.753 1.00 83.81 79 ALA A N 1
ATOM 591 C CA . ALA A 1 79 ? 1.690 -3.171 -11.794 1.00 83.81 79 ALA A CA 1
ATOM 592 C C . ALA A 1 79 ? 1.182 -2.630 -10.442 1.00 83.81 79 ALA A C 1
ATOM 594 O O . ALA A 1 79 ? 0.262 -3.208 -9.859 1.00 83.81 79 ALA A O 1
ATOM 595 N N . CYS A 1 80 ? 1.743 -1.522 -9.941 1.00 86.50 80 CYS A N 1
ATOM 596 C CA . CYS A 1 80 ? 1.284 -0.898 -8.695 1.00 86.50 80 CYS A CA 1
ATOM 597 C C . CYS A 1 80 ? -0.154 -0.369 -8.802 1.00 86.50 80 CYS A C 1
ATOM 599 O O . CYS A 1 80 ? -0.934 -0.553 -7.864 1.00 86.50 80 CYS A O 1
ATOM 601 N N . TYR A 1 81 ? -0.512 0.262 -9.923 1.00 90.25 81 TYR A N 1
ATOM 602 C CA . TYR A 1 81 ? -1.864 0.792 -10.130 1.00 90.25 81 TYR A CA 1
ATOM 603 C C . TYR A 1 81 ? -2.879 -0.312 -10.436 1.00 90.25 81 TYR A C 1
ATOM 605 O O . TYR A 1 81 ? -3.955 -0.309 -9.843 1.00 90.25 81 TYR A O 1
ATOM 613 N N . CYS A 1 82 ? -2.521 -1.319 -11.238 1.00 88.44 82 CYS A N 1
ATOM 614 C CA . CYS A 1 82 ? -3.391 -2.478 -11.458 1.00 88.44 82 CYS A CA 1
ATOM 615 C C . CYS A 1 82 ? -3.703 -3.219 -10.148 1.00 88.44 82 CYS A C 1
ATOM 617 O O . CYS A 1 82 ? -4.822 -3.686 -9.938 1.00 88.44 82 CYS A O 1
ATOM 619 N N . LEU A 1 83 ? -2.730 -3.321 -9.235 1.00 87.25 83 LEU A N 1
ATOM 620 C CA . LEU A 1 83 ? -2.980 -3.906 -7.920 1.00 87.25 83 LEU A CA 1
ATOM 621 C C . LEU A 1 83 ? -3.930 -3.045 -7.087 1.00 87.25 83 LEU A C 1
ATOM 623 O O . LEU A 1 83 ? -4.791 -3.595 -6.407 1.00 87.25 83 LEU A O 1
ATOM 627 N N . LEU A 1 84 ? -3.768 -1.720 -7.111 1.00 88.75 84 LEU A N 1
ATOM 628 C CA . LEU A 1 84 ? -4.665 -0.820 -6.393 1.00 88.75 84 LEU A CA 1
ATOM 629 C C . LEU A 1 84 ? -6.119 -1.052 -6.818 1.00 88.75 84 LEU A C 1
ATOM 631 O O . LEU A 1 84 ? -6.981 -1.226 -5.958 1.00 88.75 84 LEU A O 1
ATOM 635 N N . GLU A 1 85 ? -6.364 -1.131 -8.125 1.00 88.94 85 GLU A N 1
ATOM 636 C CA . GLU A 1 85 ? -7.685 -1.428 -8.685 1.00 88.94 85 GLU A CA 1
ATOM 637 C C . GLU A 1 85 ? -8.204 -2.797 -8.229 1.00 88.94 85 GLU A C 1
ATOM 639 O O . GLU A 1 85 ? -9.346 -2.912 -7.776 1.00 88.94 85 GLU A O 1
ATOM 644 N N . ALA A 1 86 ? -7.361 -3.835 -8.273 1.00 89.31 86 ALA A N 1
ATOM 645 C CA . ALA A 1 86 ? -7.729 -5.169 -7.804 1.00 89.31 86 ALA A CA 1
ATOM 646 C C . ALA A 1 86 ? -8.087 -5.178 -6.306 1.00 89.31 86 ALA A C 1
ATOM 648 O O . ALA A 1 86 ? -9.067 -5.806 -5.905 1.00 89.31 86 ALA A O 1
ATOM 649 N N . VAL A 1 87 ? -7.333 -4.451 -5.477 1.00 87.75 87 VAL A N 1
ATOM 650 C CA . VAL A 1 87 ? -7.600 -4.317 -4.038 1.00 87.75 87 VAL A CA 1
ATOM 651 C C . VAL A 1 87 ? -8.914 -3.579 -3.794 1.00 87.75 87 VAL A C 1
ATOM 653 O O . VAL A 1 87 ? -9.703 -4.040 -2.976 1.00 87.75 87 VAL A O 1
ATOM 656 N N . HIS A 1 88 ? -9.185 -2.486 -4.510 1.00 88.19 88 HIS A N 1
ATOM 657 C CA . HIS A 1 88 ? -10.437 -1.723 -4.379 1.00 88.19 88 HIS A CA 1
ATOM 658 C C . HIS A 1 88 ? -11.661 -2.446 -4.941 1.00 88.19 88 HIS A C 1
ATOM 660 O O . HIS A 1 88 ? -12.779 -2.170 -4.520 1.00 88.19 88 HIS A O 1
ATOM 666 N N . THR A 1 89 ? -11.459 -3.394 -5.854 1.00 88.62 89 THR A N 1
ATOM 667 C CA . THR A 1 89 ? -12.530 -4.278 -6.336 1.00 88.62 89 THR A CA 1
ATOM 668 C C . THR A 1 89 ? -12.907 -5.326 -5.285 1.00 88.62 89 THR A C 1
ATOM 670 O O . THR A 1 89 ? -14.064 -5.725 -5.193 1.00 88.62 89 THR A O 1
ATOM 673 N N . LEU A 1 90 ? -11.933 -5.788 -4.494 1.00 87.62 90 LEU A N 1
ATOM 674 C CA . LEU A 1 90 ? -12.138 -6.810 -3.463 1.00 87.62 90 LEU A CA 1
ATOM 675 C C . LEU A 1 90 ? -12.559 -6.230 -2.109 1.00 87.62 90 LEU A C 1
ATOM 677 O O . LEU A 1 90 ? -13.271 -6.891 -1.356 1.00 87.62 90 LEU A O 1
ATOM 681 N N . LEU A 1 91 ? -12.072 -5.037 -1.775 1.00 85.88 91 LEU A N 1
ATOM 682 C CA . LEU A 1 91 ? -12.262 -4.392 -0.483 1.00 85.88 91 LEU A CA 1
ATOM 683 C C . LEU A 1 91 ? -12.760 -2.971 -0.694 1.00 85.88 91 LEU A C 1
ATOM 685 O O . LEU A 1 91 ? -12.154 -2.194 -1.432 1.00 85.88 91 LEU A O 1
ATOM 689 N N . GLU A 1 92 ? -13.831 -2.617 0.011 1.00 84.94 92 GLU A N 1
ATOM 690 C CA . GLU A 1 92 ? -14.385 -1.273 -0.067 1.00 84.94 92 GLU A CA 1
ATOM 691 C C . GLU A 1 92 ? -13.353 -0.251 0.440 1.00 84.94 92 GLU A C 1
ATOM 693 O O . GLU A 1 92 ? -12.851 -0.377 1.568 1.00 84.94 92 GLU A O 1
ATOM 698 N N . PRO A 1 93 ? -13.014 0.778 -0.355 1.00 85.19 93 PRO A N 1
ATOM 699 C CA . PRO A 1 93 ? -12.153 1.848 0.117 1.00 85.19 93 PRO A CA 1
ATOM 700 C C . PRO A 1 93 ? -12.820 2.583 1.284 1.00 85.19 93 PRO A C 1
ATOM 702 O O . PRO A 1 93 ? -14.046 2.629 1.418 1.00 85.19 93 PRO A O 1
ATOM 705 N N . THR A 1 94 ? -12.004 3.156 2.165 1.00 82.44 94 THR A N 1
ATOM 706 C CA . THR A 1 94 ? -12.516 4.011 3.240 1.00 82.44 94 THR A CA 1
ATOM 707 C C . THR A 1 94 ? -13.164 5.262 2.643 1.00 82.44 94 THR A C 1
ATOM 709 O O . THR A 1 94 ? -12.623 5.828 1.702 1.00 82.44 94 THR A O 1
ATOM 712 N N . ASP A 1 95 ? -14.273 5.731 3.218 1.00 75.75 95 ASP A N 1
ATOM 713 C CA . ASP A 1 95 ? -14.845 7.049 2.918 1.00 75.75 95 ASP A CA 1
ATOM 714 C C . ASP A 1 95 ? -14.411 8.048 4.000 1.00 75.75 95 ASP A C 1
ATOM 716 O O . ASP A 1 95 ? -14.764 7.854 5.168 1.00 75.75 95 ASP A O 1
ATOM 720 N N . PRO A 1 96 ? -13.656 9.115 3.674 1.00 81.94 96 PRO A N 1
ATOM 721 C CA . PRO A 1 96 ? -13.111 9.466 2.359 1.00 81.94 96 PRO A CA 1
ATOM 722 C C . PRO A 1 96 ? -11.889 8.613 1.953 1.00 81.94 96 PRO A C 1
ATOM 724 O O . PRO A 1 96 ? -11.129 8.182 2.832 1.00 81.94 96 PRO A O 1
ATOM 727 N N . PRO A 1 97 ? -11.642 8.424 0.639 1.00 76.94 97 PRO A N 1
ATOM 728 C CA . PRO A 1 97 ? -10.555 7.585 0.143 1.00 76.94 97 PRO A CA 1
ATOM 729 C C . PRO A 1 97 ? -9.193 8.159 0.530 1.00 76.94 97 PRO A C 1
ATOM 731 O O . PRO A 1 97 ? -8.797 9.246 0.108 1.00 76.94 97 PRO A O 1
ATOM 734 N N . GLN A 1 98 ? -8.448 7.406 1.337 1.00 82.19 98 GLN A N 1
ATOM 735 C CA . GLN A 1 98 ? -7.106 7.785 1.780 1.00 82.19 98 GLN A CA 1
ATOM 736 C C . GLN A 1 98 ? -6.050 7.086 0.925 1.00 82.19 98 GLN A C 1
ATOM 738 O O . GLN A 1 98 ? -5.420 6.122 1.363 1.00 82.19 98 GLN A O 1
ATOM 743 N N . VAL A 1 99 ? -5.856 7.570 -0.301 1.00 87.56 99 VAL A N 1
ATOM 744 C CA . VAL A 1 99 ? -4.778 7.099 -1.182 1.00 87.56 99 VAL A CA 1
ATOM 745 C C . VAL A 1 99 ? -3.608 8.081 -1.125 1.00 87.56 99 VAL A C 1
ATOM 747 O O . VAL A 1 99 ? -3.785 9.284 -1.302 1.00 87.56 99 VAL A O 1
ATOM 750 N N . LYS A 1 100 ? -2.400 7.576 -0.855 1.00 89.38 100 LYS A N 1
ATOM 751 C CA . LYS A 1 100 ? -1.150 8.348 -0.922 1.00 89.38 100 LYS A CA 1
ATOM 752 C C . LYS A 1 100 ? -0.258 7.740 -1.989 1.00 89.38 100 LYS A C 1
ATOM 754 O O . LYS A 1 100 ? 0.276 6.644 -1.813 1.00 89.38 100 LYS A O 1
ATOM 759 N N . ASP A 1 101 ? -0.103 8.476 -3.076 1.00 92.25 101 ASP A N 1
ATOM 760 C CA . ASP A 1 101 ? 0.697 8.073 -4.220 1.00 92.25 101 ASP A CA 1
ATOM 761 C C . ASP A 1 101 ? 2.118 8.645 -4.115 1.00 92.25 101 ASP A C 1
ATOM 763 O O . ASP A 1 101 ? 2.369 9.811 -4.426 1.00 92.25 101 ASP A O 1
ATOM 767 N N . TYR A 1 102 ? 3.058 7.813 -3.656 1.00 91.81 102 TYR A N 1
ATOM 768 C CA . TYR A 1 102 ? 4.486 8.145 -3.672 1.00 91.81 102 TYR A CA 1
ATOM 769 C C . TYR A 1 102 ? 5.207 7.618 -4.920 1.00 91.81 102 TYR A C 1
ATOM 771 O O . TYR A 1 102 ? 6.429 7.741 -5.011 1.00 91.81 102 TYR A O 1
ATOM 779 N N . VAL A 1 103 ? 4.489 6.999 -5.862 1.00 87.75 103 VAL A N 1
ATOM 780 C CA . VAL A 1 103 ? 5.039 6.563 -7.150 1.00 87.75 103 VAL A CA 1
ATOM 781 C C . VAL A 1 103 ? 5.136 7.765 -8.086 1.00 87.75 103 VAL A C 1
ATOM 783 O O . VAL A 1 103 ? 6.206 8.001 -8.651 1.00 87.75 103 VAL A O 1
ATOM 786 N N . ALA A 1 104 ? 4.065 8.558 -8.184 1.00 88.75 104 ALA A N 1
ATOM 787 C CA . ALA A 1 104 ? 4.060 9.820 -8.920 1.00 88.75 104 ALA A CA 1
ATOM 788 C C . ALA A 1 104 ? 4.853 10.921 -8.192 1.00 88.75 104 ALA A C 1
ATOM 790 O O . ALA A 1 104 ? 5.632 11.643 -8.815 1.00 88.75 104 ALA A O 1
ATOM 791 N N . PHE A 1 105 ? 4.704 11.015 -6.863 1.00 88.38 105 PHE A N 1
ATOM 792 C CA . PHE A 1 105 ? 5.343 12.045 -6.036 1.00 88.38 105 PHE A CA 1
ATOM 793 C C . PHE A 1 105 ? 6.293 11.425 -4.998 1.00 88.38 105 PHE A C 1
ATOM 795 O O . PHE A 1 105 ? 5.924 11.257 -3.829 1.00 88.38 105 PHE A O 1
ATOM 802 N N . PRO A 1 106 ? 7.529 11.067 -5.395 1.00 88.62 106 PRO A N 1
ATOM 803 C CA . PRO A 1 106 ? 8.480 10.443 -4.488 1.00 88.62 106 PRO A CA 1
ATOM 804 C C . PRO A 1 106 ? 8.858 11.389 -3.348 1.00 88.62 106 PRO A C 1
ATOM 806 O O . PRO A 1 106 ? 9.004 12.601 -3.518 1.00 88.62 106 PRO A O 1
ATOM 809 N N . LYS A 1 107 ? 9.077 10.820 -2.163 1.00 87.75 107 LYS A N 1
ATOM 810 C CA . LYS A 1 107 ? 9.625 11.580 -1.033 1.00 87.75 107 LYS A CA 1
ATOM 811 C C . LYS A 1 107 ? 11.083 11.963 -1.304 1.00 87.75 107 LYS A C 1
ATOM 813 O O . LYS A 1 107 ? 11.781 11.289 -2.055 1.00 87.75 107 LYS A O 1
ATOM 818 N N . ALA A 1 108 ? 11.579 12.978 -0.594 1.00 90.00 108 ALA A N 1
ATOM 819 C CA . ALA A 1 108 ? 12.973 13.430 -0.693 1.00 90.00 108 ALA A CA 1
ATOM 820 C C . ALA A 1 108 ? 14.015 12.323 -0.413 1.00 90.00 108 ALA A C 1
ATOM 822 O O . ALA A 1 108 ? 15.138 12.397 -0.892 1.00 90.00 108 ALA A O 1
ATOM 823 N N . ASN A 1 109 ? 13.640 11.274 0.327 1.00 90.62 109 ASN A N 1
ATOM 824 C CA . ASN A 1 109 ? 14.478 10.099 0.581 1.00 90.62 109 ASN A CA 1
ATOM 825 C C . ASN A 1 109 ? 14.426 9.036 -0.540 1.00 90.62 109 ASN A C 1
ATOM 827 O O . ASN A 1 109 ? 14.926 7.932 -0.347 1.00 90.62 109 ASN A O 1
ATOM 831 N N . GLY A 1 110 ? 13.775 9.325 -1.670 1.00 84.38 110 GLY A N 1
ATOM 832 C CA . GLY A 1 110 ? 13.610 8.398 -2.791 1.00 84.38 110 GLY A CA 1
ATOM 833 C C . GLY A 1 110 ? 12.553 7.309 -2.574 1.00 84.38 110 GLY A C 1
ATOM 834 O O . GLY A 1 110 ? 12.425 6.421 -3.413 1.00 84.38 110 GLY A O 1
ATOM 835 N N . TYR A 1 111 ? 11.787 7.356 -1.478 1.00 87.81 111 TYR A N 1
ATOM 836 C CA . TYR A 1 111 ? 10.746 6.368 -1.195 1.00 87.81 111 TYR A CA 1
ATOM 837 C C . TYR A 1 111 ? 9.611 6.433 -2.223 1.00 87.81 111 TYR A C 1
ATOM 839 O O . TYR A 1 111 ? 9.020 7.499 -2.422 1.00 87.81 111 TYR A O 1
ATOM 847 N N . ARG A 1 112 ? 9.291 5.273 -2.810 1.00 88.06 112 ARG A N 1
ATOM 848 C CA . ARG A 1 112 ? 8.214 5.066 -3.784 1.00 88.06 112 ARG A CA 1
ATOM 849 C C . ARG A 1 112 ? 7.370 3.869 -3.368 1.00 88.06 112 ARG A C 1
ATOM 851 O O . ARG A 1 112 ? 7.891 2.767 -3.230 1.00 88.06 112 ARG A O 1
ATOM 858 N N . ALA A 1 113 ? 6.088 4.105 -3.138 1.00 89.06 113 ALA A N 1
ATOM 859 C CA . ALA A 1 113 ? 5.084 3.093 -2.835 1.00 89.06 113 ALA A CA 1
ATOM 860 C C . ALA A 1 113 ? 3.697 3.723 -2.974 1.00 89.06 113 ALA A C 1
ATOM 862 O O . ALA A 1 113 ? 3.554 4.9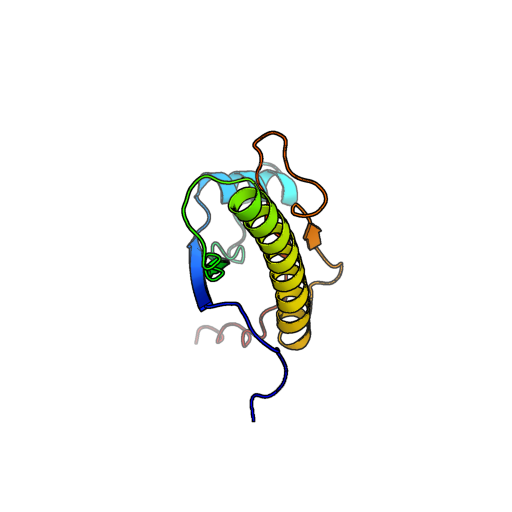42 -2.858 1.00 89.06 113 ALA A O 1
ATOM 863 N N . LEU A 1 114 ? 2.677 2.893 -3.143 1.00 91.38 114 LEU A N 1
ATOM 864 C CA . LEU A 1 114 ? 1.293 3.335 -3.090 1.00 91.38 114 LEU A CA 1
ATOM 865 C C . LEU A 1 114 ? 0.679 2.880 -1.767 1.00 91.38 114 LEU A C 1
ATOM 867 O O . LEU A 1 114 ? 0.765 1.706 -1.410 1.00 91.38 114 LEU A O 1
ATOM 871 N N . HIS A 1 115 ? 0.112 3.813 -1.004 1.00 91.06 115 HIS A N 1
ATOM 872 C CA . HIS A 1 115 ? -0.602 3.497 0.235 1.00 91.06 115 HIS A CA 1
ATOM 873 C C . HIS A 1 115 ? -2.090 3.726 0.027 1.00 91.06 115 HIS A C 1
ATOM 875 O O . HIS A 1 115 ? -2.488 4.772 -0.480 1.00 91.06 115 HIS A O 1
ATOM 881 N N . THR A 1 116 ? -2.908 2.779 0.470 1.00 89.69 116 THR A N 1
ATOM 882 C CA . THR A 1 116 ? -4.362 2.914 0.486 1.00 89.69 116 THR A CA 1
ATOM 883 C C . THR A 1 116 ? -4.918 2.408 1.812 1.00 89.69 116 THR A C 1
ATOM 885 O O . THR A 1 116 ? -4.335 1.515 2.429 1.00 89.69 116 THR A O 1
ATOM 888 N N . ALA A 1 117 ? -6.017 3.006 2.266 1.00 86.81 117 ALA A N 1
ATOM 889 C CA . ALA A 1 117 ? -6.808 2.503 3.379 1.00 86.81 117 ALA A CA 1
ATOM 890 C C . ALA A 1 117 ? -8.108 1.903 2.837 1.00 86.81 117 ALA A C 1
ATOM 892 O O . ALA A 1 117 ? -8.822 2.547 2.065 1.00 86.81 117 ALA A O 1
ATOM 893 N N . VAL A 1 118 ? -8.393 0.676 3.260 1.00 85.81 118 VAL A N 1
ATOM 894 C CA . VAL A 1 118 ? -9.585 -0.088 2.890 1.00 85.81 118 VAL A CA 1
ATOM 895 C C . VAL A 1 118 ? -10.270 -0.592 4.152 1.00 85.81 118 VAL A C 1
ATOM 897 O O . VAL A 1 118 ? -9.618 -0.782 5.184 1.00 85.81 118 VAL A O 1
ATOM 900 N N . ARG A 1 119 ? -11.580 -0.812 4.074 1.00 81.12 119 ARG A N 1
ATOM 901 C CA . ARG A 1 119 ? -12.345 -1.452 5.141 1.00 81.12 119 ARG A CA 1
ATOM 902 C C . ARG A 1 119 ? -12.312 -2.957 4.943 1.00 81.12 119 ARG A C 1
ATOM 904 O O . ARG A 1 119 ? -12.693 -3.475 3.897 1.00 81.12 119 ARG A O 1
ATOM 911 N N . LEU A 1 120 ? -11.837 -3.657 5.967 1.00 77.06 120 LEU A N 1
ATOM 912 C CA . LEU A 1 120 ? -11.937 -5.106 6.011 1.00 77.06 120 LEU A CA 1
ATOM 913 C C . LEU A 1 120 ? -13.364 -5.491 6.423 1.00 77.06 120 LEU A C 1
ATOM 915 O O . LEU A 1 120 ? -13.876 -4.917 7.389 1.00 77.06 120 LEU A O 1
ATOM 919 N N . PRO A 1 121 ? -13.992 -6.476 5.757 1.00 71.44 121 PRO A N 1
ATOM 920 C CA . PRO A 1 121 ? -15.231 -7.084 6.223 1.00 71.44 121 PRO A CA 1
ATOM 921 C C . PRO A 1 121 ? -14.909 -7.997 7.413 1.00 71.44 121 PRO A C 1
ATOM 923 O O . PRO A 1 121 ? -14.948 -9.222 7.319 1.00 71.44 121 PRO A O 1
ATOM 926 N N . LEU A 1 122 ? -14.496 -7.407 8.532 1.00 65.94 122 LEU A N 1
ATOM 927 C CA . LEU A 1 122 ? -14.364 -8.136 9.783 1.00 65.94 122 LEU A CA 1
ATOM 928 C C . LEU A 1 122 ? -15.775 -8.340 10.345 1.00 65.94 122 LEU A C 1
ATOM 930 O O . LEU A 1 122 ? -16.535 -7.368 10.422 1.00 65.94 122 LEU A O 1
ATOM 934 N N . PRO A 1 123 ? -16.157 -9.576 10.726 1.00 57.84 123 PRO A N 1
ATOM 935 C CA . PRO A 1 123 ? -17.370 -9.761 11.503 1.00 57.84 123 PRO A CA 1
ATOM 936 C C . PRO A 1 123 ? -17.261 -8.894 12.766 1.00 57.84 123 PRO A C 1
ATOM 938 O O . PRO A 1 123 ? -16.149 -8.732 13.285 1.00 57.84 123 PRO A O 1
ATOM 941 N N . PRO A 1 124 ? -18.375 -8.312 13.254 1.00 57.72 124 PRO A N 1
ATOM 942 C CA . PRO A 1 124 ? -18.352 -7.568 14.506 1.00 57.72 124 PRO A CA 1
ATOM 943 C C . PRO A 1 124 ? -17.670 -8.433 15.570 1.00 57.72 124 PRO A C 1
ATOM 945 O O . PRO A 1 124 ? -17.864 -9.656 15.543 1.00 57.72 124 PRO A O 1
ATOM 948 N N . PRO A 1 125 ? -16.842 -7.835 16.451 1.00 57.62 125 PRO A N 1
ATOM 949 C CA . PRO A 1 125 ? -16.114 -8.596 17.455 1.00 57.62 125 PRO A CA 1
ATOM 950 C C . PRO A 1 125 ? -17.120 -9.504 18.145 1.00 57.62 125 PRO A C 1
ATOM 952 O O . PRO A 1 125 ? -18.162 -9.021 18.593 1.00 57.62 125 PRO A O 1
ATOM 955 N N . ALA A 1 126 ? -16.853 -10.816 18.120 1.00 56.75 126 ALA A N 1
ATOM 956 C CA . ALA A 1 126 ? -17.693 -11.796 18.786 1.00 56.75 126 ALA A CA 1
ATOM 957 C C . ALA A 1 126 ? -17.906 -11.264 20.197 1.00 56.75 126 ALA A C 1
ATOM 959 O O . ALA A 1 126 ? -16.929 -11.116 20.933 1.00 56.75 126 ALA A O 1
ATOM 960 N N . ALA A 1 127 ? -19.140 -10.847 20.500 1.00 45.50 127 ALA A N 1
ATOM 961 C CA . ALA A 1 127 ? -19.476 -10.278 21.790 1.00 45.50 127 ALA A CA 1
ATOM 962 C C . ALA A 1 127 ? -18.921 -11.246 22.829 1.00 45.50 127 ALA A C 1
ATOM 964 O O . ALA A 1 127 ? -19.284 -12.423 22.809 1.00 45.50 127 ALA A O 1
ATOM 965 N N . ALA A 1 128 ? -17.951 -10.775 23.614 1.00 44.41 128 ALA A N 1
ATOM 966 C CA . ALA A 1 128 ? -17.344 -11.559 24.669 1.00 44.41 128 ALA A CA 1
ATOM 967 C C . ALA A 1 128 ? -18.492 -12.081 25.541 1.00 44.41 128 ALA A C 1
ATOM 969 O O . ALA A 1 128 ? -19.204 -11.287 26.159 1.00 44.41 128 ALA A O 1
ATOM 970 N N . ALA A 1 129 ? -18.735 -13.388 25.447 1.00 36.53 129 ALA A N 1
ATOM 971 C CA . ALA A 1 129 ? -19.733 -14.106 26.224 1.00 36.53 129 ALA A CA 1
ATOM 972 C C . ALA A 1 129 ? -19.223 -14.333 27.647 1.00 36.53 129 ALA A C 1
ATOM 974 O O . ALA A 1 129 ? -17.995 -14.541 27.800 1.00 36.53 129 ALA A O 1
#